Protein AF-A0A355WJ32-F1 (afdb_monomer)

Solvent-accessible surface area (backbone atoms only — not comparable to full-atom values): 4358 Å² total; per-residue (Å²): 112,74,69,58,49,54,55,49,50,54,26,53,51,50,47,49,52,53,33,54,53,33,45,75,78,48,76,45,71,42,55,66,62,100,77,74,90,80,51,70,66,55,49,52,56,58,53,70,72,47,57,68,78,57,57,76,75,47,52,73,40,57,52,47,46,52,51,48,30,73,74,19,62,111

Sequence (74 aa):
LKPMMRVFKAAAEAVKAENDVARAIGPPLFCAPKKYRLTADQFISEFSRIPKERRQIQSVRDAWREIVIRRFPC

Structure (mmCIF, N/CA/C/O backbone):
data_AF-A0A355WJ32-F1
#
_entry.id   AF-A0A355WJ32-F1
#
loop_
_atom_site.group_PDB
_atom_site.id
_atom_site.type_symbol
_atom_site.label_atom_id
_atom_site.label_alt_id
_atom_site.label_comp_id
_atom_site.label_asym_id
_atom_site.label_entity_id
_atom_site.label_seq_id
_atom_site.pdbx_PDB_ins_code
_atom_site.Cartn_x
_atom_site.Cartn_y
_atom_site.Cartn_z
_atom_site.occupancy
_atom_site.B_iso_or_equiv
_atom_site.auth_seq_id
_atom_site.auth_comp_id
_atom_site.auth_asym_id
_atom_site.auth_atom_id
_atom_site.pdbx_PDB_model_num
ATOM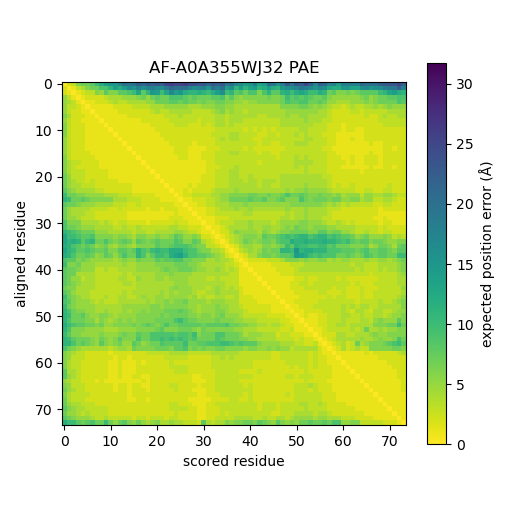 1 N N . LEU A 1 1 ? -18.151 8.751 6.975 1.00 57.34 1 LEU A N 1
ATOM 2 C CA . LEU A 1 1 ? -17.434 7.995 5.912 1.00 57.34 1 LEU A CA 1
ATOM 3 C C . LEU A 1 1 ? -16.730 8.879 4.867 1.00 57.34 1 LEU A C 1
ATOM 5 O O . LEU A 1 1 ? -15.573 8.607 4.576 1.00 57.34 1 LEU A O 1
ATOM 9 N N . LYS A 1 2 ? -17.346 9.953 4.334 1.00 62.38 2 LYS A N 1
ATOM 10 C CA . LYS A 1 2 ? -16.718 10.830 3.310 1.00 62.38 2 LYS A CA 1
ATOM 11 C C . LYS A 1 2 ? -15.307 11.377 3.654 1.00 62.38 2 LYS A C 1
ATOM 13 O O . LYS A 1 2 ? -14.453 11.331 2.773 1.00 62.38 2 LYS A O 1
ATOM 18 N N . PRO A 1 3 ? -15.006 11.834 4.889 1.00 73.88 3 PRO A N 1
ATOM 19 C CA . PRO A 1 3 ? -13.665 12.333 5.227 1.00 73.88 3 PRO A CA 1
ATOM 20 C C . PRO A 1 3 ? -12.588 11.241 5.186 1.00 73.88 3 PRO A C 1
ATOM 22 O O . PRO A 1 3 ? -11.520 11.451 4.617 1.00 73.88 3 PRO A O 1
ATOM 25 N N . MET A 1 4 ? -12.899 10.051 5.711 1.00 71.62 4 MET A N 1
ATOM 26 C CA . MET A 1 4 ? -11.989 8.898 5.717 1.00 71.62 4 MET A CA 1
ATOM 27 C C . MET A 1 4 ? -11.651 8.423 4.304 1.00 71.62 4 MET A C 1
ATOM 29 O O . MET A 1 4 ? -10.504 8.097 4.025 1.00 71.62 4 MET A O 1
ATOM 33 N N . MET A 1 5 ? -12.626 8.461 3.391 1.00 78.62 5 MET A N 1
ATOM 34 C CA . MET A 1 5 ? -12.410 8.145 1.977 1.00 78.62 5 MET A CA 1
ATOM 35 C C . MET A 1 5 ? -11.360 9.070 1.341 1.00 78.62 5 MET A C 1
ATOM 37 O O . MET A 1 5 ? -10.504 8.613 0.588 1.00 78.62 5 MET A O 1
ATOM 41 N N . ARG A 1 6 ? -11.402 10.371 1.662 1.00 85.00 6 ARG A N 1
ATOM 42 C CA . ARG A 1 6 ? -10.443 11.362 1.152 1.00 85.00 6 ARG A CA 1
ATOM 43 C C . ARG A 1 6 ? -9.042 11.136 1.719 1.00 85.00 6 ARG A C 1
ATOM 45 O O . ARG A 1 6 ? -8.080 11.179 0.961 1.00 85.00 6 ARG A O 1
ATOM 52 N N . VAL A 1 7 ? -8.939 10.865 3.023 1.00 85.06 7 VAL A N 1
ATOM 53 C CA . VAL A 1 7 ? -7.659 10.546 3.684 1.00 85.06 7 VAL A CA 1
ATOM 54 C C . VAL A 1 7 ? -7.044 9.283 3.083 1.00 85.06 7 VAL A C 1
ATOM 56 O O . VAL A 1 7 ? -5.871 9.284 2.722 1.00 85.06 7 VAL A O 1
ATOM 59 N N . PHE A 1 8 ? -7.846 8.230 2.908 1.00 85.88 8 PHE A N 1
ATOM 60 C CA . PHE A 1 8 ? -7.388 6.991 2.288 1.00 85.88 8 PHE A CA 1
ATOM 61 C C . PHE A 1 8 ? -6.937 7.202 0.839 1.00 85.88 8 PHE A C 1
ATOM 63 O O . PHE A 1 8 ? -5.872 6.726 0.461 1.00 85.88 8 PHE A O 1
ATOM 70 N N . LYS A 1 9 ? -7.699 7.954 0.035 1.00 88.12 9 LYS A N 1
ATOM 71 C CA . LYS A 1 9 ? -7.322 8.250 -1.353 1.00 88.12 9 LYS A CA 1
ATOM 72 C C . LYS A 1 9 ? -5.965 8.957 -1.433 1.00 88.12 9 LYS A C 1
ATOM 74 O O . LYS A 1 9 ? -5.106 8.517 -2.189 1.00 88.12 9 LYS A O 1
ATOM 79 N N . ALA A 1 10 ? -5.755 9.988 -0.614 1.00 90.94 10 ALA A N 1
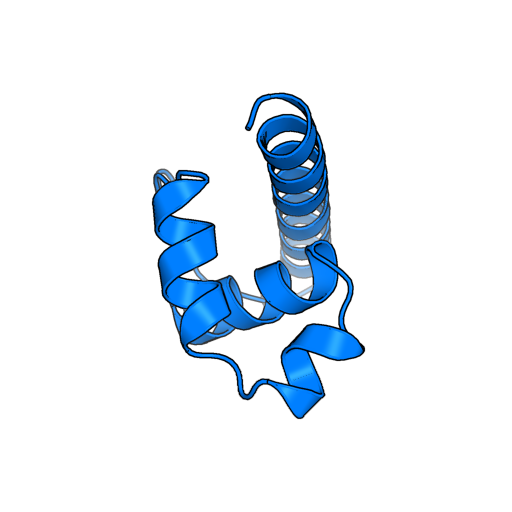ATOM 80 C CA . ALA A 1 10 ? -4.483 10.706 -0.564 1.00 90.94 10 ALA A CA 1
ATOM 81 C C . ALA A 1 10 ? -3.321 9.792 -0.128 1.00 90.94 10 ALA A C 1
ATOM 83 O O . ALA A 1 10 ? -2.251 9.810 -0.731 1.00 90.94 10 ALA A O 1
ATOM 84 N N . ALA A 1 11 ? -3.543 8.940 0.878 1.00 91.25 11 ALA A N 1
ATOM 85 C CA . ALA A 1 11 ? -2.564 7.944 1.309 1.00 91.25 11 ALA A CA 1
ATOM 86 C C . ALA A 1 11 ? -2.222 6.942 0.192 1.00 91.25 11 ALA A C 1
ATOM 88 O O . ALA A 1 11 ? -1.053 6.615 -0.014 1.00 91.25 11 ALA A O 1
ATOM 89 N N . ALA A 1 12 ? -3.226 6.479 -0.555 1.00 90.81 12 ALA A N 1
ATOM 90 C CA . ALA A 1 12 ? -3.038 5.548 -1.659 1.00 90.81 12 ALA A CA 1
ATOM 91 C C . ALA A 1 12 ? -2.246 6.162 -2.819 1.00 90.81 12 ALA A C 1
ATOM 93 O O . ALA A 1 12 ? -1.346 5.511 -3.350 1.00 90.81 12 ALA A O 1
ATOM 94 N N . GLU A 1 13 ? -2.541 7.412 -3.176 1.00 92.19 13 GLU A N 1
ATOM 95 C CA . GLU A 1 13 ? -1.797 8.167 -4.189 1.00 92.19 13 GLU A CA 1
ATOM 96 C C . GLU A 1 13 ? -0.339 8.392 -3.761 1.00 92.19 13 GLU A C 1
ATOM 98 O O . GLU A 1 13 ? 0.569 8.147 -4.554 1.00 92.19 13 GLU A O 1
ATOM 103 N N . ALA A 1 14 ? -0.099 8.746 -2.494 1.00 95.25 14 ALA A N 1
ATOM 104 C CA . ALA A 1 14 ? 1.249 8.936 -1.959 1.00 95.25 14 ALA A CA 1
ATOM 105 C C . ALA A 1 14 ? 2.089 7.645 -1.996 1.00 95.25 14 ALA A C 1
ATOM 107 O O . ALA A 1 14 ? 3.225 7.661 -2.464 1.00 95.25 14 ALA A O 1
ATOM 108 N N . VAL A 1 15 ? 1.531 6.509 -1.560 1.00 95.00 15 VAL A N 1
ATOM 109 C CA . VAL A 1 15 ? 2.230 5.207 -1.598 1.00 95.00 15 VAL A CA 1
ATOM 110 C C . VAL A 1 15 ? 2.476 4.743 -3.034 1.00 95.00 15 VAL A C 1
ATOM 112 O O . VAL A 1 15 ? 3.512 4.143 -3.325 1.00 95.00 15 VAL A O 1
ATOM 115 N N . LYS A 1 16 ? 1.550 5.030 -3.957 1.00 93.44 16 LYS A N 1
ATOM 116 C CA . LYS A 1 16 ? 1.768 4.756 -5.379 1.00 93.44 16 LYS A CA 1
ATOM 117 C C . LYS A 1 16 ? 2.937 5.576 -5.930 1.00 93.44 16 LYS A C 1
ATOM 119 O O . LYS A 1 16 ? 3.800 4.993 -6.582 1.00 93.44 16 LYS A O 1
ATOM 124 N N . ALA A 1 17 ? 2.975 6.878 -5.654 1.00 95.44 17 ALA A N 1
ATOM 125 C CA . ALA A 1 17 ? 4.067 7.747 -6.081 1.00 95.44 17 ALA A CA 1
ATOM 126 C C . ALA A 1 17 ? 5.418 7.284 -5.505 1.00 95.44 17 ALA A C 1
ATOM 128 O O . ALA A 1 17 ? 6.396 7.203 -6.241 1.00 95.44 17 ALA A O 1
ATOM 129 N N . GLU A 1 18 ? 5.455 6.885 -4.228 1.00 96.06 18 GLU A N 1
ATOM 130 C CA . GLU A 1 18 ? 6.646 6.306 -3.588 1.00 96.06 18 GLU A CA 1
ATOM 131 C C . GLU A 1 18 ? 7.149 5.058 -4.340 1.00 96.06 18 GLU A C 1
ATOM 133 O O . GLU A 1 18 ? 8.337 4.939 -4.635 1.00 96.06 18 GLU A O 1
ATOM 138 N N . ASN A 1 19 ? 6.245 4.147 -4.717 1.00 96.12 19 ASN A N 1
ATOM 139 C CA . ASN A 1 19 ? 6.605 2.949 -5.480 1.00 96.12 19 ASN A CA 1
ATOM 140 C C . ASN A 1 19 ? 7.043 3.257 -6.919 1.00 96.12 19 ASN A C 1
ATOM 142 O O . ASN A 1 19 ? 7.880 2.546 -7.470 1.00 96.12 19 ASN A O 1
ATOM 146 N N . ASP A 1 20 ? 6.469 4.288 -7.544 1.00 94.88 20 ASP A N 1
ATOM 147 C CA . ASP A 1 20 ? 6.871 4.740 -8.878 1.00 94.88 20 ASP A CA 1
ATOM 148 C C . ASP A 1 20 ? 8.292 5.328 -8.858 1.00 94.88 20 ASP A C 1
ATOM 150 O O . ASP A 1 20 ? 9.086 5.005 -9.740 1.00 94.88 20 ASP A O 1
ATOM 154 N N . VAL A 1 21 ? 8.644 6.099 -7.822 1.00 97.00 21 VAL A N 1
ATOM 155 C CA . VAL A 1 21 ? 10.018 6.582 -7.600 1.00 97.00 21 VAL A CA 1
ATOM 156 C C . VAL A 1 21 ? 10.977 5.414 -7.365 1.00 97.00 21 VAL A C 1
ATOM 158 O O . VAL A 1 21 ? 12.017 5.346 -8.016 1.00 97.00 21 VAL A O 1
ATOM 161 N N . ALA A 1 22 ? 10.619 4.462 -6.494 1.00 95.88 22 ALA A N 1
ATOM 162 C CA . ALA A 1 22 ? 11.454 3.288 -6.230 1.00 95.88 22 ALA A CA 1
ATOM 163 C C . ALA A 1 22 ? 11.745 2.495 -7.514 1.00 95.88 22 ALA 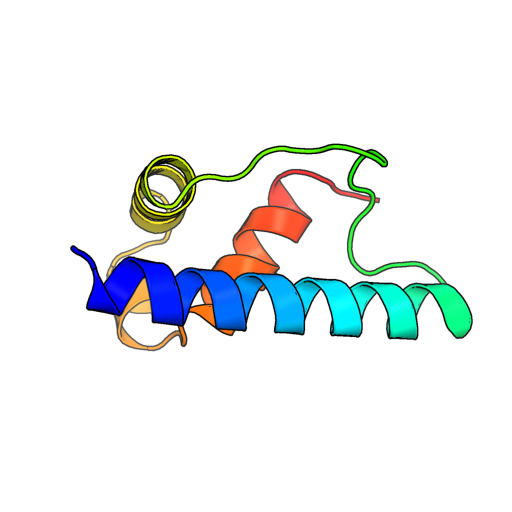A C 1
ATOM 165 O O . ALA A 1 22 ? 12.897 2.179 -7.790 1.00 95.88 22 ALA A O 1
ATOM 166 N N . ARG A 1 23 ? 10.720 2.271 -8.346 1.00 94.56 23 ARG A N 1
ATOM 167 C CA . ARG A 1 23 ? 10.826 1.593 -9.650 1.00 94.56 23 ARG A CA 1
ATOM 168 C C . ARG A 1 23 ? 11.759 2.299 -10.636 1.00 94.56 23 ARG A C 1
ATOM 170 O O . ARG A 1 23 ? 12.353 1.641 -11.481 1.00 94.56 23 ARG A O 1
ATOM 177 N N . ALA A 1 24 ? 11.832 3.628 -10.584 1.00 95.94 24 ALA A N 1
ATOM 178 C CA . ALA A 1 24 ? 12.685 4.407 -11.478 1.00 95.94 24 ALA A CA 1
ATOM 179 C C . ALA A 1 24 ? 14.172 4.315 -11.095 1.00 95.94 24 ALA A C 1
ATOM 181 O O . ALA A 1 24 ? 15.032 4.452 -11.959 1.00 95.94 24 ALA A O 1
ATOM 182 N N . ILE A 1 25 ? 14.466 4.089 -9.811 1.00 95.44 25 ILE A N 1
ATOM 183 C CA . ILE A 1 25 ? 15.831 4.053 -9.265 1.00 95.44 25 ILE A CA 1
ATOM 184 C C . ILE A 1 25 ? 16.341 2.607 -9.131 1.00 95.44 25 ILE A C 1
ATOM 186 O O . ILE A 1 25 ? 17.542 2.363 -9.218 1.00 95.44 25 ILE A O 1
ATOM 190 N N . GLY A 1 26 ? 15.446 1.638 -8.930 1.00 94.75 26 GLY A N 1
ATOM 191 C CA . GLY A 1 26 ? 15.784 0.236 -8.703 1.00 94.75 26 GLY A CA 1
ATOM 192 C C . GLY A 1 26 ? 14.543 -0.658 -8.577 1.00 94.75 26 GLY A C 1
ATOM 193 O O . GLY A 1 26 ? 13.516 -0.393 -9.209 1.00 94.75 26 GLY A O 1
ATOM 194 N N . PRO A 1 27 ? 14.611 -1.746 -7.788 1.00 92.81 27 PRO A N 1
ATOM 195 C CA . PRO A 1 27 ? 13.458 -2.607 -7.557 1.00 92.81 27 PRO A CA 1
ATOM 196 C C . PRO A 1 27 ? 12.293 -1.835 -6.909 1.00 92.81 27 PRO A C 1
ATOM 198 O O . PRO A 1 27 ? 12.513 -1.054 -5.978 1.00 92.81 27 PRO A O 1
ATOM 201 N N . PRO A 1 28 ? 11.045 -2.043 -7.364 1.00 95.81 28 PRO A N 1
ATOM 202 C CA . PRO A 1 28 ? 9.883 -1.438 -6.728 1.00 95.81 28 PRO A CA 1
ATOM 203 C C . PRO A 1 28 ? 9.683 -1.979 -5.306 1.00 95.81 28 PRO A C 1
ATOM 205 O O . PRO A 1 28 ? 10.065 -3.101 -4.987 1.00 95.81 28 PRO A O 1
ATOM 208 N N . LEU A 1 29 ? 9.009 -1.195 -4.465 1.00 96.06 29 LEU A N 1
ATOM 209 C CA . LEU A 1 29 ? 8.632 -1.606 -3.109 1.00 96.06 29 LEU A CA 1
ATOM 210 C C . LEU A 1 29 ? 7.579 -2.722 -3.114 1.00 96.06 29 LEU A C 1
ATOM 212 O O . LEU A 1 29 ? 7.503 -3.504 -2.173 1.00 96.06 29 LEU A O 1
ATOM 216 N N . PHE A 1 30 ? 6.730 -2.757 -4.143 1.00 95.44 30 PHE A N 1
ATOM 217 C CA . PHE A 1 30 ? 5.704 -3.781 -4.332 1.00 95.44 30 PHE A CA 1
ATOM 218 C C . PHE A 1 30 ? 5.339 -3.953 -5.813 1.00 95.44 30 PHE A C 1
ATOM 220 O O . PHE A 1 30 ? 5.344 -2.992 -6.599 1.00 95.44 30 PHE A O 1
ATOM 227 N N . CYS A 1 31 ? 4.953 -5.175 -6.178 1.00 93.94 31 CYS A N 1
ATOM 228 C CA . CYS A 1 31 ? 4.712 -5.637 -7.544 1.00 93.94 31 CYS A CA 1
ATOM 229 C C . CYS A 1 31 ? 3.212 -5.790 -7.821 1.00 93.94 31 CYS A C 1
ATOM 231 O O . CYS A 1 31 ? 2.697 -6.865 -8.126 1.00 93.94 31 CYS A O 1
ATOM 233 N N . ALA A 1 32 ? 2.478 -4.684 -7.690 1.00 89.31 32 ALA A N 1
ATOM 234 C CA . ALA A 1 32 ? 1.045 -4.677 -7.955 1.00 89.31 32 ALA A CA 1
ATOM 235 C C . ALA A 1 32 ? 0.747 -4.725 -9.471 1.00 89.31 32 ALA A C 1
ATOM 237 O O . ALA A 1 32 ? 1.461 -4.099 -10.261 1.00 89.31 32 ALA A O 1
ATOM 238 N N . PRO A 1 33 ? -0.326 -5.415 -9.906 1.00 87.38 33 PRO A N 1
ATOM 239 C CA . PRO A 1 33 ? -0.703 -5.459 -11.317 1.00 87.38 33 PRO A CA 1
ATOM 240 C C . PRO A 1 33 ? -1.094 -4.063 -11.828 1.00 87.38 33 PRO A C 1
ATOM 242 O O . PRO A 1 33 ? -1.537 -3.214 -11.061 1.00 87.38 33 PRO A O 1
ATOM 245 N N . LYS A 1 34 ? -1.009 -3.819 -13.147 1.00 79.38 34 LYS A N 1
ATOM 246 C CA . LYS A 1 34 ? -1.344 -2.507 -13.760 1.00 79.38 34 LYS A CA 1
ATOM 247 C C . LYS A 1 34 ? -2.715 -1.961 -13.345 1.00 79.38 34 LYS A C 1
ATOM 249 O O . LYS A 1 34 ? -2.907 -0.749 -13.295 1.00 79.38 34 LYS A O 1
ATOM 254 N N . LYS A 1 35 ? -3.672 -2.851 -13.077 1.00 75.56 35 LYS A N 1
ATOM 255 C CA . LYS A 1 35 ? -4.982 -2.521 -12.521 1.00 75.56 35 LYS A CA 1
ATOM 256 C C . LYS A 1 35 ? -5.203 -3.380 -11.2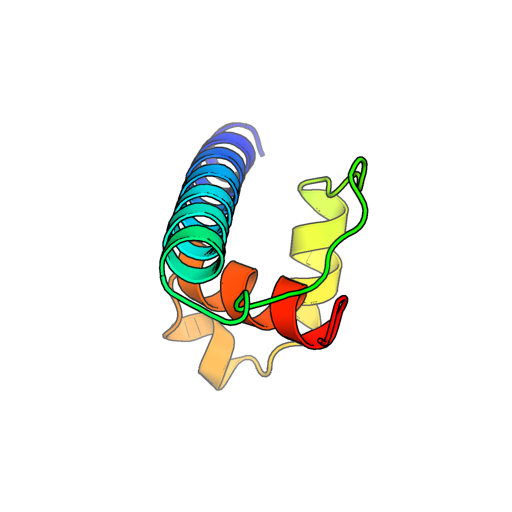83 1.00 75.56 35 LYS A C 1
ATOM 258 O O . LYS A 1 35 ? -5.389 -4.586 -11.396 1.00 75.56 35 LYS A O 1
ATOM 263 N N . TYR A 1 36 ? -5.230 -2.755 -10.116 1.00 77.06 36 TYR A N 1
ATOM 264 C CA . TYR A 1 36 ? -5.773 -3.347 -8.901 1.00 77.06 36 TYR A CA 1
ATOM 265 C C . TYR A 1 36 ? -6.735 -2.347 -8.283 1.00 77.06 36 TYR A C 1
ATOM 267 O O . TYR A 1 36 ? -6.468 -1.146 -8.232 1.00 77.06 36 TYR A O 1
ATOM 275 N N . ARG A 1 37 ? -7.898 -2.841 -7.864 1.00 71.12 37 ARG A N 1
ATOM 276 C CA . ARG A 1 37 ? -8.912 -2.018 -7.214 1.00 71.12 37 ARG A CA 1
ATOM 277 C C . ARG A 1 37 ? -8.790 -2.237 -5.721 1.00 71.12 37 ARG A C 1
ATOM 279 O O . ARG A 1 37 ? -8.854 -3.377 -5.268 1.00 71.12 37 ARG A O 1
ATOM 286 N N . LEU A 1 38 ? -8.597 -1.144 -4.997 1.00 72.19 38 LEU A N 1
ATOM 287 C CA . LEU A 1 38 ? -8.585 -1.134 -3.547 1.00 72.19 38 LEU A CA 1
ATOM 288 C C . LEU A 1 38 ? -9.531 -0.046 -3.047 1.00 72.19 38 LEU A C 1
ATOM 290 O O . LEU A 1 38 ? -9.274 1.146 -3.205 1.00 72.19 38 LEU A O 1
ATOM 294 N N . THR A 1 39 ? -10.681 -0.479 -2.535 1.00 80.00 39 THR A N 1
ATOM 295 C CA . THR A 1 39 ? -11.715 0.400 -1.976 1.00 80.00 39 THR A CA 1
ATOM 296 C C . THR A 1 39 ? -11.407 0.742 -0.518 1.00 80.00 39 THR A C 1
ATOM 298 O O . THR A 1 39 ? -10.610 0.065 0.133 1.00 80.00 39 THR A O 1
ATOM 301 N N . ALA A 1 40 ? -12.067 1.771 0.023 1.00 79.69 40 ALA A N 1
ATOM 302 C CA . ALA A 1 40 ? -11.964 2.090 1.448 1.00 79.69 40 ALA A CA 1
ATOM 303 C C . ALA A 1 40 ? -12.399 0.913 2.342 1.00 79.69 40 ALA A C 1
ATOM 305 O O . ALA A 1 40 ? -11.783 0.684 3.377 1.00 79.69 40 ALA A O 1
ATOM 306 N N . ASP A 1 41 ? -13.389 0.120 1.924 1.00 83.31 41 ASP A N 1
ATOM 307 C CA . ASP A 1 41 ? -13.822 -1.068 2.673 1.00 83.31 41 ASP A CA 1
ATOM 308 C C . ASP A 1 41 ? -12.743 -2.156 2.693 1.00 83.31 41 ASP A C 1
ATOM 310 O O . ASP A 1 41 ? -12.470 -2.752 3.734 1.00 83.31 41 ASP A O 1
ATOM 314 N N . GLN A 1 42 ? -12.069 -2.378 1.559 1.00 83.81 42 GLN A N 1
ATOM 315 C CA . GLN A 1 42 ? -10.936 -3.303 1.499 1.00 83.81 42 GLN A CA 1
ATOM 316 C C . GLN A 1 42 ? -9.768 -2.807 2.350 1.00 83.81 42 GLN A C 1
ATOM 318 O O . GLN A 1 42 ? -9.133 -3.611 3.028 1.00 83.81 42 GLN A O 1
ATOM 323 N N . PHE A 1 43 ? -9.512 -1.496 2.372 1.00 85.38 43 PHE A N 1
ATOM 324 C CA . PHE A 1 43 ? -8.549 -0.913 3.300 1.00 85.38 43 PHE A CA 1
ATOM 325 C C . PHE A 1 43 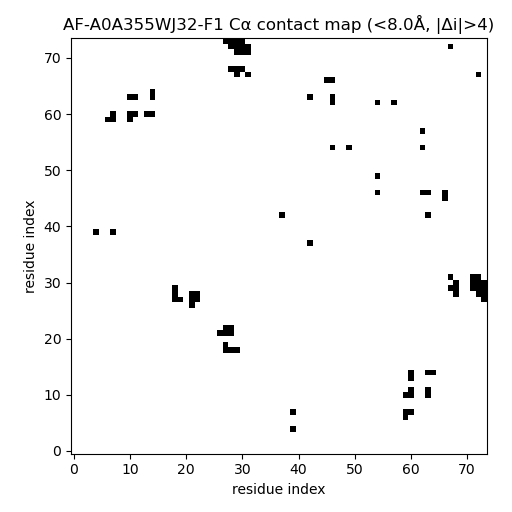? -8.932 -1.181 4.753 1.00 85.38 43 PHE A C 1
ATOM 327 O O . PHE A 1 43 ? -8.097 -1.678 5.493 1.00 85.38 43 PHE A O 1
ATOM 334 N N . ILE A 1 44 ? -10.175 -0.912 5.165 1.00 85.38 44 ILE A N 1
ATOM 335 C CA . ILE A 1 44 ? -10.629 -1.141 6.546 1.00 85.38 44 ILE A CA 1
ATOM 336 C C . ILE A 1 44 ? -10.487 -2.620 6.925 1.00 85.38 44 ILE A C 1
ATOM 338 O O . ILE A 1 44 ? -10.016 -2.927 8.020 1.00 85.38 44 ILE A O 1
ATOM 342 N N . SER A 1 45 ? -10.833 -3.534 6.015 1.00 88.25 45 SER A N 1
ATOM 343 C CA . SER A 1 45 ? -10.672 -4.973 6.227 1.00 88.25 45 SER A CA 1
ATOM 344 C C . SER A 1 45 ? -9.203 -5.357 6.427 1.00 88.25 45 SER A C 1
ATOM 346 O O . SER A 1 45 ? -8.871 -6.004 7.419 1.00 88.25 45 SER A O 1
ATOM 348 N N . GLU A 1 46 ? -8.292 -4.904 5.566 1.00 88.00 46 GLU A N 1
ATOM 349 C CA . GLU A 1 46 ? -6.861 -5.200 5.715 1.00 88.00 46 GLU A CA 1
ATOM 350 C C . GLU A 1 46 ? -6.242 -4.497 6.930 1.00 88.00 46 GLU A C 1
ATOM 352 O O . GLU A 1 46 ? -5.449 -5.096 7.657 1.00 88.00 46 GLU A O 1
ATOM 357 N N . PHE A 1 47 ? -6.654 -3.2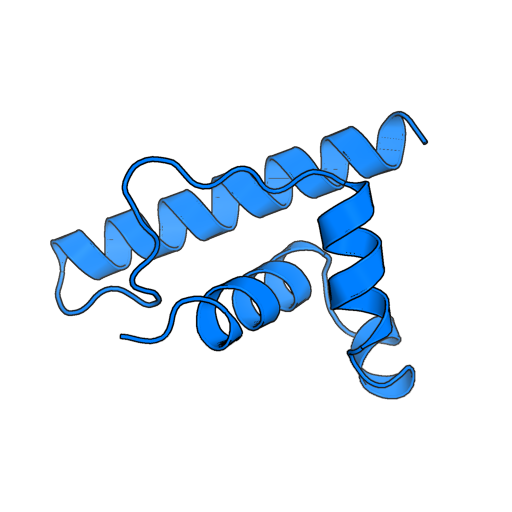59 7.202 1.00 85.38 47 PHE A N 1
ATOM 358 C CA . PHE A 1 47 ? -6.242 -2.489 8.368 1.00 85.38 47 PHE A CA 1
ATOM 359 C C . PHE A 1 47 ? -6.657 -3.208 9.649 1.00 85.38 47 PHE A C 1
ATOM 361 O O . PHE A 1 47 ? -5.837 -3.367 10.546 1.00 85.38 47 PHE A O 1
ATOM 368 N N . SER A 1 48 ? -7.875 -3.760 9.716 1.00 87.00 48 SER A N 1
ATOM 369 C CA . SER A 1 48 ? -8.351 -4.531 10.874 1.00 87.00 48 SER A CA 1
ATOM 370 C C . SER A 1 48 ? -7.534 -5.800 11.178 1.00 87.00 48 SER A C 1
ATOM 372 O O . SER A 1 48 ? -7.625 -6.326 12.289 1.00 87.00 48 SER A O 1
ATOM 374 N N . ARG A 1 49 ? -6.689 -6.259 10.244 1.00 88.44 49 ARG A N 1
ATOM 375 C CA . ARG A 1 49 ? -5.752 -7.377 10.453 1.00 88.44 49 ARG A CA 1
ATOM 376 C C . ARG A 1 49 ? -4.416 -6.949 11.069 1.00 88.44 49 ARG A C 1
ATOM 378 O O . ARG A 1 49 ? -3.660 -7.806 11.509 1.00 88.44 49 ARG A O 1
ATOM 385 N N . ILE A 1 50 ? -4.099 -5.654 11.095 1.00 83.38 50 ILE A N 1
ATOM 386 C CA . ILE A 1 50 ? -2.917 -5.120 11.790 1.00 83.38 50 ILE A CA 1
ATOM 387 C C . ILE A 1 50 ? -3.220 -5.094 13.300 1.00 83.38 50 ILE A C 1
ATOM 389 O O . ILE A 1 50 ? -4.289 -4.599 13.652 1.00 83.38 50 ILE A O 1
ATOM 393 N N . PRO A 1 51 ? -2.345 -5.577 14.206 1.00 88.88 51 PRO A N 1
ATOM 394 C CA . PRO A 1 51 ? -2.574 -5.519 15.657 1.00 88.88 51 PRO A CA 1
ATOM 395 C C . PRO A 1 51 ? -2.956 -4.117 16.154 1.00 88.88 51 PRO A C 1
ATOM 397 O O . PRO A 1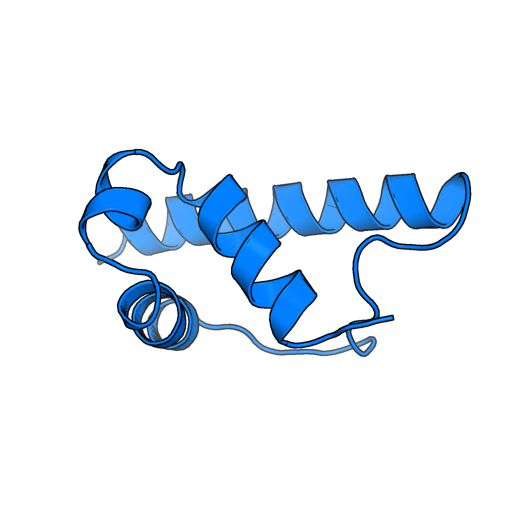 51 ? -2.479 -3.112 15.618 1.00 88.88 51 PRO A O 1
ATOM 400 N N . LYS A 1 52 ? -3.828 -4.027 17.168 1.00 86.69 52 LYS A N 1
ATOM 401 C CA . LYS A 1 52 ? -4.414 -2.751 17.625 1.00 86.69 52 LYS A CA 1
ATOM 402 C C . LYS A 1 52 ? -3.339 -1.751 18.046 1.00 86.69 52 LYS A C 1
ATOM 404 O O . LYS A 1 52 ? -3.432 -0.582 17.685 1.00 86.69 52 LYS A O 1
ATOM 409 N N . GLU A 1 53 ? -2.321 -2.232 18.741 1.00 88.69 53 GLU A N 1
ATOM 410 C CA . GLU A 1 53 ? -1.184 -1.469 19.250 1.00 88.69 53 GLU A CA 1
ATOM 411 C C . GLU A 1 53 ? -0.436 -0.795 18.094 1.00 88.69 53 GLU A C 1
ATOM 413 O O . GLU A 1 53 ? -0.079 0.376 18.169 1.00 88.69 53 GLU A O 1
ATOM 418 N N . ARG A 1 54 ? -0.282 -1.509 16.971 1.00 85.62 54 ARG A N 1
ATOM 419 C CA . ARG A 1 54 ? 0.358 -0.988 15.757 1.00 85.62 54 ARG A CA 1
ATOM 420 C C . ARG A 1 54 ? -0.554 -0.027 14.996 1.00 85.62 54 ARG A C 1
ATOM 422 O O . ARG A 1 54 ? -0.092 1.015 14.545 1.00 85.62 54 ARG A O 1
ATOM 429 N N . ARG A 1 55 ? -1.857 -0.323 14.900 1.00 84.62 55 ARG A N 1
ATOM 430 C CA . ARG A 1 55 ? -2.838 0.573 14.256 1.00 84.62 55 ARG A CA 1
ATOM 431 C C . ARG A 1 55 ? -2.920 1.947 14.913 1.00 84.62 55 ARG A C 1
ATOM 433 O O . ARG A 1 55 ? -3.181 2.921 14.219 1.00 84.62 55 ARG A O 1
ATOM 440 N N . GLN A 1 56 ? -2.756 2.020 16.233 1.00 85.94 56 GLN A N 1
ATOM 441 C CA . GLN A 1 56 ? -2.902 3.265 16.993 1.00 85.94 56 GLN A CA 1
ATOM 442 C C . GLN A 1 56 ? -1.743 4.248 16.796 1.00 85.94 56 GLN A C 1
ATOM 444 O O . GLN A 1 56 ? -1.928 5.439 17.025 1.00 85.94 56 GLN A O 1
ATOM 449 N N . ILE A 1 57 ? -0.577 3.765 16.362 1.00 89.06 57 ILE A N 1
ATOM 450 C CA . ILE A 1 57 ? 0.633 4.582 16.186 1.00 89.06 57 ILE A CA 1
ATOM 451 C C . ILE A 1 57 ? 1.009 4.803 14.715 1.00 89.06 57 ILE A C 1
ATOM 453 O O . ILE A 1 57 ? 1.910 5.584 14.423 1.00 89.06 57 ILE A O 1
ATOM 457 N N . GLN A 1 58 ? 0.348 4.116 13.779 1.00 86.12 58 GLN A N 1
ATOM 458 C CA . GLN A 1 58 ? 0.615 4.244 12.347 1.00 86.12 58 GLN A CA 1
ATOM 459 C C . GLN A 1 58 ? -0.251 5.324 11.696 1.00 86.12 58 GLN A C 1
ATOM 461 O O . GLN A 1 58 ? -1.446 5.449 11.967 1.00 86.12 58 GLN A O 1
ATOM 466 N N . SER A 1 59 ? 0.337 6.053 10.745 1.00 90.94 59 SER A N 1
ATOM 467 C CA . SER A 1 59 ? -0.444 6.867 9.818 1.00 90.94 59 SER A CA 1
ATOM 468 C C . SER A 1 59 ? -1.214 5.974 8.833 1.00 90.94 59 SER A C 1
ATOM 470 O O . SER A 1 59 ? -0.810 4.847 8.535 1.00 90.94 59 SER A O 1
ATOM 472 N N . VAL A 1 60 ? -2.305 6.491 8.255 1.00 89.31 60 VAL A N 1
ATOM 473 C CA . VAL A 1 60 ? -3.065 5.782 7.203 1.00 89.31 60 VAL A CA 1
ATOM 474 C C . VAL A 1 60 ? -2.171 5.436 6.002 1.00 89.31 60 VAL A C 1
ATOM 476 O O . VAL A 1 60 ? -2.345 4.380 5.398 1.00 89.31 60 VAL A O 1
ATOM 479 N N . ARG A 1 61 ? -1.185 6.288 5.680 1.00 93.19 61 ARG A N 1
ATOM 480 C CA . ARG A 1 61 ? -0.192 6.041 4.624 1.00 93.19 61 ARG A CA 1
ATOM 481 C C . ARG A 1 61 ? 0.705 4.851 4.959 1.00 93.19 61 ARG A C 1
ATOM 483 O O . ARG A 1 61 ? 0.861 3.977 4.114 1.00 93.19 61 ARG A O 1
ATOM 490 N N . ASP A 1 62 ? 1.278 4.805 6.158 1.00 93.50 62 ASP A N 1
ATOM 491 C CA . ASP A 1 62 ? 2.229 3.747 6.529 1.00 93.50 62 ASP A CA 1
ATOM 492 C C . ASP A 1 62 ? 1.532 2.394 6.646 1.00 93.50 62 ASP A C 1
ATOM 494 O O . ASP A 1 62 ? 2.021 1.393 6.122 1.00 93.50 62 ASP A O 1
ATOM 498 N N . ALA A 1 63 ? 0.336 2.385 7.238 1.00 92.44 63 ALA A N 1
ATOM 499 C CA . ALA A 1 63 ? -0.505 1.199 7.262 1.00 92.44 63 ALA A CA 1
ATOM 500 C C . ALA A 1 63 ? -0.850 0.738 5.840 1.00 92.44 63 ALA A C 1
ATOM 502 O O . ALA A 1 63 ? -0.813 -0.454 5.535 1.00 92.44 63 ALA A O 1
ATOM 503 N N . TRP A 1 64 ? -1.146 1.679 4.937 1.00 92.69 64 TRP A N 1
ATOM 504 C CA . TRP A 1 64 ? -1.421 1.343 3.549 1.00 92.69 64 TRP A CA 1
ATOM 505 C C . TRP A 1 64 ? -0.219 0.753 2.819 1.00 92.69 64 TRP A C 1
ATOM 507 O O . TRP A 1 64 ? -0.356 -0.257 2.128 1.00 92.69 64 TRP A O 1
ATOM 517 N N . ARG A 1 65 ? 0.957 1.349 3.014 1.00 93.81 65 ARG A N 1
ATOM 518 C CA . ARG A 1 65 ? 2.231 0.870 2.481 1.00 93.81 65 ARG A CA 1
ATOM 519 C C . ARG A 1 65 ? 2.506 -0.570 2.913 1.00 93.81 65 ARG A C 1
ATOM 521 O O . ARG A 1 65 ? 2.809 -1.405 2.068 1.00 93.81 65 ARG A O 1
ATOM 528 N N . GLU A 1 66 ? 2.335 -0.878 4.196 1.00 92.38 66 GLU A N 1
ATOM 529 C CA . GLU A 1 66 ? 2.472 -2.242 4.722 1.00 92.38 66 GLU A CA 1
ATOM 530 C C . GLU A 1 66 ? 1.499 -3.222 4.049 1.00 92.38 66 GLU A C 1
ATOM 532 O O . GLU A 1 66 ? 1.902 -4.301 3.610 1.00 92.38 66 GLU A O 1
ATOM 537 N N . ILE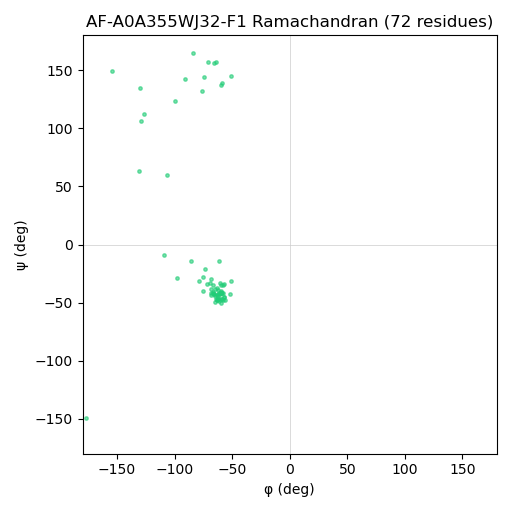 A 1 67 ? 0.226 -2.835 3.919 1.00 91.56 67 ILE A N 1
ATOM 538 C CA . ILE A 1 67 ? -0.812 -3.675 3.311 1.00 91.56 67 ILE A CA 1
ATOM 539 C C . ILE A 1 67 ? -0.467 -4.025 1.860 1.00 91.56 67 ILE A C 1
ATOM 541 O O . ILE A 1 67 ? -0.578 -5.192 1.476 1.00 91.56 67 ILE A O 1
ATOM 545 N N . VAL A 1 68 ? -0.061 -3.048 1.042 1.00 92.25 68 VAL A N 1
ATOM 546 C CA . VAL A 1 68 ? 0.224 -3.301 -0.381 1.00 92.25 68 VAL A CA 1
ATOM 547 C C . VAL A 1 68 ? 1.505 -4.099 -0.594 1.00 92.25 68 VAL A C 1
ATOM 549 O O . VAL A 1 68 ? 1.520 -4.939 -1.487 1.00 92.25 68 VAL A O 1
ATOM 552 N N . ILE A 1 69 ? 2.529 -3.913 0.246 1.00 93.81 69 ILE A N 1
ATOM 553 C CA . ILE A 1 69 ? 3.756 -4.725 0.210 1.00 93.81 69 ILE A CA 1
ATOM 554 C C . ILE A 1 69 ? 3.434 -6.181 0.544 1.00 93.81 69 ILE A C 1
ATOM 556 O O . ILE A 1 69 ? 3.815 -7.081 -0.198 1.00 93.81 69 ILE A O 1
ATOM 560 N N . ARG A 1 70 ? 2.658 -6.424 1.608 1.00 91.25 70 ARG A N 1
ATOM 561 C CA . ARG A 1 70 ? 2.238 -7.784 1.977 1.00 91.25 70 ARG A CA 1
AT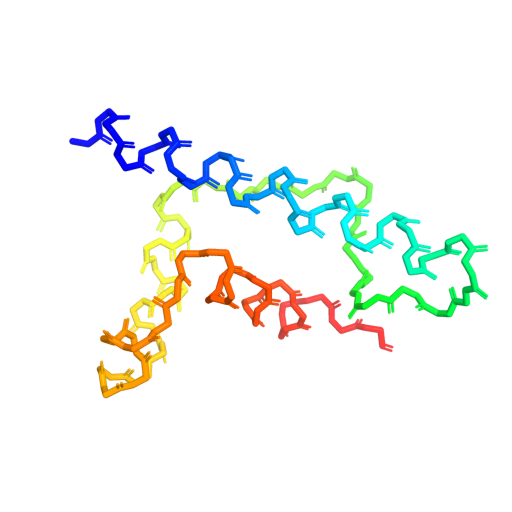OM 562 C C . ARG A 1 70 ? 1.389 -8.442 0.890 1.00 91.25 70 ARG A C 1
ATOM 564 O O . ARG A 1 70 ? 1.480 -9.646 0.679 1.00 91.25 70 ARG A O 1
ATOM 571 N N . ARG A 1 71 ? 0.507 -7.671 0.252 1.00 89.69 71 ARG A N 1
ATOM 572 C CA . ARG A 1 71 ? -0.450 -8.188 -0.735 1.00 89.69 71 ARG A CA 1
ATOM 573 C C . ARG A 1 71 ? 0.174 -8.423 -2.109 1.00 89.69 71 ARG A C 1
ATOM 575 O O . ARG A 1 71 ? -0.294 -9.297 -2.832 1.00 89.69 71 ARG A O 1
ATOM 582 N N . PHE A 1 72 ? 1.175 -7.631 -2.473 1.00 92.50 72 PHE A N 1
ATOM 583 C CA . PHE A 1 72 ? 1.831 -7.675 -3.775 1.00 92.50 72 PHE A CA 1
ATOM 584 C C . PHE A 1 72 ? 3.355 -7.706 -3.602 1.00 92.50 72 PHE A C 1
ATOM 586 O O . PHE A 1 72 ? 4.025 -6.750 -4.011 1.00 92.50 72 PHE A O 1
ATOM 593 N N . PRO A 1 73 ? 3.911 -8.759 -2.978 1.00 93.75 73 PRO A N 1
ATOM 594 C CA . PRO A 1 73 ? 5.353 -8.884 -2.862 1.00 93.75 73 PRO A CA 1
ATOM 595 C C . PRO A 1 73 ? 5.981 -8.912 -4.258 1.00 93.75 73 PRO A C 1
ATOM 597 O O . PRO A 1 73 ? 5.437 -9.515 -5.189 1.00 93.75 73 PRO A O 1
ATOM 600 N N . CYS A 1 74 ? 7.098 -8.205 -4.383 1.00 88.44 74 CYS A N 1
ATOM 601 C CA . CYS A 1 74 ? 8.135 -8.572 -5.330 1.00 88.44 74 CYS A CA 1
ATOM 602 C C . CYS A 1 74 ? 8.977 -9.676 -4.665 1.00 88.44 74 CYS A C 1
ATOM 604 O O . CYS A 1 74 ? 9.457 -10.544 -5.410 1.00 88.44 74 CYS A O 1
#

Mean predicted aligned error: 3.98 Å

Nearest PDB structures (foldseek):
  1l8c-assembly1_A  TM=2.833E-01  e=4.510E+00  Mus musculus

Secondary structure (DSSP, 8-state):
-HHHHHHHHHHHHHHHHHHHHHHHHSS-S----SS----HHHHHHHHTTS-HHHHHHS-HHHHHHHHHHHHS--

Radius of gyration: 12.35 Å; Cα contacts (8 Å, |Δi|>4): 50; chains: 1; bounding box: 33×21×33 Å

Foldseek 3Di:
DVVLQVQLVVLVVVLVVQQVVCVVVDHGLFADPPDDDDGSVNLVVQLVVPDPVVSVPDRSNVSVSVSRCVVGPD

pLDDT: mean 87.89, std 7.88, range [57.34, 97.0]